Protein AF-A0A7J5KXQ5-F1 (afdb_monomer)

Organism: Bacteroides stercoris (NCBI:txid46506)

pLDDT: mean 71.4, std 14.13, range [46.97, 95.12]

Nearest PDB structures (foldseek):
  2dlo-assembly1_A  TM=5.334E-01  e=9.594E+00  Homo sapiens

Secondary structure (DSSP, 8-state):
-EEE-TTS-EEEGGGTTTT--HHHHHHHHHHHHHHHHHTTTT------S-PPP-

Mean predicted aligned error: 15.77 Å

Radius of gyration: 23.15 Å; Cα contacts (8 Å, |Δi|>4): 18; chains: 1; bounding box: 53×48×35 Å

Structure (mmCIF, N/CA/C/O backbone):
data_AF-A0A7J5KXQ5-F1
#
_entry.id   AF-A0A7J5KXQ5-F1
#
loop_
_atom_site.group_PDB
_atom_site.id
_atom_site.type_symbol
_atom_site.label_atom_id
_atom_site.label_alt_id
_atom_site.label_comp_id
_atom_site.label_asym_id
_atom_site.label_entity_id
_atom_site.label_seq_id
_atom_site.pdbx_PDB_ins_code
_atom_site.Cartn_x
_atom_site.Cartn_y
_atom_site.Cartn_z
_atom_site.occupancy
_atom_site.B_iso_or_equiv
_atom_site.auth_seq_id
_atom_site.auth_comp_id
_atom_site.auth_asym_id
_atom_site.auth_atom_id
_atom_site.pdbx_PDB_model_num
ATOM 1 N N . TYR A 1 1 ? -10.858 -6.428 -17.797 1.00 88.62 1 TYR A N 1
ATOM 2 C CA . TYR A 1 1 ? -9.694 -5.573 -18.099 1.00 88.62 1 TYR A CA 1
ATOM 3 C C . TYR A 1 1 ? -8.561 -5.956 -17.159 1.00 88.62 1 TYR A C 1
ATOM 5 O O . TYR A 1 1 ? -8.833 -6.182 -15.980 1.00 88.62 1 TYR A O 1
ATOM 13 N N . TYR A 1 2 ? -7.343 -6.094 -17.678 1.00 91.81 2 TYR A N 1
ATOM 14 C CA . TYR A 1 2 ? -6.164 -6.560 -16.942 1.00 91.81 2 TYR A CA 1
ATOM 15 C C . TYR A 1 2 ? -5.080 -5.481 -16.958 1.00 91.81 2 TYR A C 1
ATOM 17 O O . TYR A 1 2 ? -5.056 -4.643 -17.857 1.00 91.81 2 TYR A O 1
ATOM 25 N N . VAL A 1 3 ? -4.223 -5.485 -15.941 1.00 90.88 3 VAL A N 1
ATOM 26 C CA . VAL A 1 3 ? -3.078 -4.579 -15.814 1.00 90.88 3 VAL A CA 1
ATOM 27 C C . VAL A 1 3 ? -1.826 -5.422 -15.622 1.00 90.88 3 VAL A C 1
ATOM 29 O O . VAL A 1 3 ? -1.802 -6.313 -14.773 1.00 90.88 3 VAL A O 1
ATOM 32 N N . THR A 1 4 ? -0.785 -5.122 -16.390 1.00 94.00 4 THR A N 1
ATOM 33 C CA . THR A 1 4 ? 0.507 -5.808 -16.318 1.00 94.00 4 THR A CA 1
ATOM 34 C C . THR A 1 4 ? 1.453 -5.023 -15.413 1.00 94.00 4 THR A C 1
ATOM 36 O O . THR A 1 4 ? 1.648 -3.818 -15.590 1.00 94.00 4 THR A O 1
ATOM 39 N N . SER A 1 5 ? 2.038 -5.683 -14.415 1.00 88.38 5 SER A N 1
ATOM 40 C CA . SER A 1 5 ? 3.080 -5.083 -13.582 1.00 88.38 5 SER A CA 1
ATOM 41 C C . SER A 1 5 ? 4.395 -4.955 -14.353 1.00 88.38 5 SER A C 1
ATOM 43 O O . SER A 1 5 ? 4.624 -5.610 -15.368 1.00 88.38 5 SER A O 1
ATOM 45 N N . ARG A 1 6 ? 5.339 -4.183 -13.805 1.00 90.94 6 ARG A N 1
ATOM 46 C CA . ARG A 1 6 ? 6.707 -4.098 -14.341 1.00 90.94 6 ARG A CA 1
ATOM 47 C C . ARG A 1 6 ? 7.431 -5.456 -14.384 1.00 90.94 6 ARG A C 1
ATOM 49 O O . ARG A 1 6 ? 8.347 -5.614 -15.180 1.00 90.94 6 ARG A O 1
ATOM 56 N N . SER A 1 7 ? 7.033 -6.420 -13.547 1.00 92.06 7 SER A N 1
ATOM 57 C CA . SER A 1 7 ? 7.568 -7.791 -13.549 1.00 92.06 7 SER A CA 1
ATOM 58 C C . SER A 1 7 ? 6.923 -8.699 -14.603 1.00 92.06 7 SER A C 1
ATOM 60 O O . SER A 1 7 ? 7.270 -9.873 -14.668 1.00 92.06 7 SER A O 1
ATOM 62 N N . GLY A 1 8 ? 5.972 -8.188 -15.393 1.00 92.50 8 GLY A N 1
ATOM 63 C CA . GLY A 1 8 ? 5.225 -8.966 -16.384 1.00 92.50 8 GLY A CA 1
ATOM 64 C C . GLY A 1 8 ? 4.070 -9.780 -15.799 1.00 92.50 8 GLY A C 1
ATOM 65 O O . GLY A 1 8 ? 3.434 -10.540 -16.517 1.00 92.50 8 GLY A O 1
ATOM 66 N N . THR A 1 9 ? 3.776 -9.636 -14.505 1.00 93.19 9 THR A N 1
ATOM 67 C CA . THR A 1 9 ? 2.655 -10.331 -13.865 1.00 93.19 9 THR A CA 1
ATOM 68 C C . THR A 1 9 ? 1.357 -9.588 -14.155 1.00 93.19 9 THR A C 1
ATOM 70 O O . THR A 1 9 ? 1.275 -8.377 -13.947 1.00 93.19 9 THR A O 1
ATOM 73 N N . GLU A 1 10 ? 0.335 -10.304 -14.610 1.00 95.12 10 GLU A N 1
ATOM 74 C CA . GLU A 1 10 ? -0.970 -9.725 -14.921 1.00 95.12 10 GLU A CA 1
ATOM 75 C C . GLU A 1 10 ? -1.943 -9.864 -13.752 1.00 95.12 10 GLU A C 1
ATOM 77 O O . GLU A 1 10 ? -2.061 -10.919 -13.130 1.00 95.12 10 GLU A O 1
ATOM 82 N N . TYR A 1 11 ? -2.676 -8.788 -13.485 1.00 87.69 11 TYR A N 1
ATOM 83 C CA . TYR A 1 11 ? -3.688 -8.720 -12.437 1.00 87.69 11 TYR A CA 1
ATOM 84 C C . TYR A 1 11 ? -5.002 -8.246 -13.040 1.00 87.69 11 TYR A C 1
ATOM 86 O O . TYR A 1 11 ? -5.007 -7.396 -13.942 1.00 87.69 11 TYR A O 1
ATOM 94 N N . LYS A 1 12 ? -6.143 -8.734 -12.540 1.00 93.00 12 LYS A N 1
ATOM 95 C CA . LYS A 1 12 ? -7.417 -8.127 -12.938 1.00 93.00 12 LYS A CA 1
ATOM 96 C C . LYS A 1 12 ? -7.434 -6.695 -12.425 1.00 93.00 12 LYS A C 1
ATOM 98 O O . LYS A 1 12 ? -7.204 -6.446 -11.245 1.00 93.00 12 LYS A O 1
ATOM 103 N N . ALA A 1 13 ? -7.779 -5.744 -13.288 1.00 87.75 13 ALA A N 1
ATOM 104 C CA . ALA A 1 13 ? -7.835 -4.333 -12.906 1.00 87.75 13 ALA A CA 1
ATOM 105 C C . ALA A 1 13 ? -8.788 -4.096 -11.722 1.00 87.75 13 ALA A C 1
ATOM 107 O O . ALA A 1 13 ? -8.521 -3.271 -10.858 1.00 87.75 13 ALA A O 1
ATOM 108 N N . SER A 1 14 ? -9.860 -4.890 -11.640 1.00 85.81 14 SER A N 1
ATOM 109 C CA . SER A 1 14 ? -10.816 -4.886 -10.532 1.00 85.81 14 SER A CA 1
ATOM 110 C C . SER A 1 14 ? -10.225 -5.296 -9.182 1.00 85.81 14 SER A C 1
ATOM 112 O O . SER A 1 14 ? -10.921 -5.193 -8.181 1.00 85.81 14 SER A O 1
ATOM 114 N N . GLU A 1 15 ? -9.023 -5.864 -9.138 1.00 83.88 15 GLU A N 1
ATOM 115 C CA . GLU A 1 15 ? -8.351 -6.320 -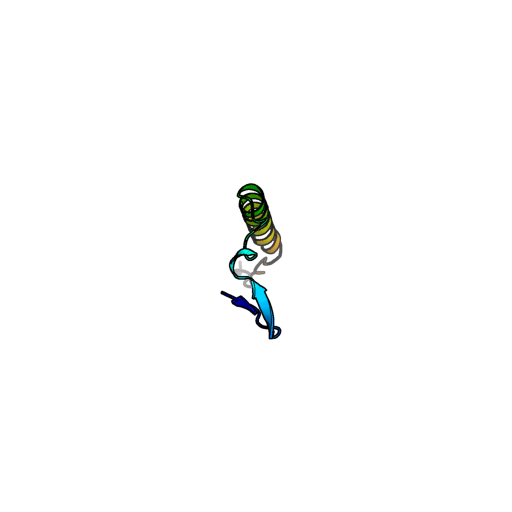7.914 1.00 83.88 15 GLU A CA 1
ATOM 116 C C . GLU A 1 15 ? -7.306 -5.313 -7.426 1.00 83.88 15 GLU A C 1
ATOM 118 O O . GLU A 1 15 ? -6.960 -5.302 -6.246 1.00 83.88 15 GLU A O 1
ATOM 123 N N . ILE A 1 16 ? -6.864 -4.407 -8.299 1.00 81.81 16 ILE A N 1
ATOM 124 C CA . ILE A 1 16 ? -5.927 -3.349 -7.938 1.00 81.81 16 ILE A CA 1
ATOM 125 C C . ILE A 1 16 ? -6.611 -2.371 -6.979 1.00 81.81 16 ILE A C 1
ATOM 127 O O . ILE A 1 16 ? -7.708 -1.881 -7.237 1.00 81.81 16 ILE A O 1
ATOM 131 N N . GLY A 1 17 ? -5.965 -2.090 -5.846 1.00 75.75 17 GLY A N 1
ATOM 132 C CA . GLY A 1 17 ? -6.489 -1.160 -4.843 1.00 75.75 17 GLY A CA 1
ATOM 133 C C . GLY A 1 17 ? -7.505 -1.766 -3.867 1.00 75.75 17 GLY A C 1
ATOM 134 O O . GLY A 1 17 ? -7.828 -1.121 -2.868 1.00 75.75 17 GLY A O 1
ATOM 135 N N . LYS A 1 18 ? -7.964 -3.012 -4.071 1.00 74.88 18 LYS A N 1
ATOM 136 C CA . LYS A 1 18 ? -8.801 -3.716 -3.085 1.00 74.88 18 LYS A CA 1
ATOM 137 C C . LYS A 1 18 ? -7.963 -4.038 -1.843 1.00 74.88 18 LYS A C 1
ATOM 139 O O . LYS A 1 18 ? -7.112 -4.916 -1.873 1.00 74.88 18 LYS A O 1
ATOM 144 N N . GLY A 1 19 ? -8.179 -3.290 -0.762 1.00 70.94 19 GLY A N 1
ATOM 145 C CA . GLY A 1 19 ? -7.428 -3.412 0.498 1.00 70.94 19 GLY A CA 1
ATOM 146 C C . GLY A 1 19 ? -6.625 -2.164 0.882 1.00 70.94 19 GLY A C 1
ATOM 147 O O . GLY A 1 19 ? -6.188 -2.051 2.027 1.00 70.94 19 GLY A O 1
ATOM 148 N N . TYR A 1 20 ? -6.497 -1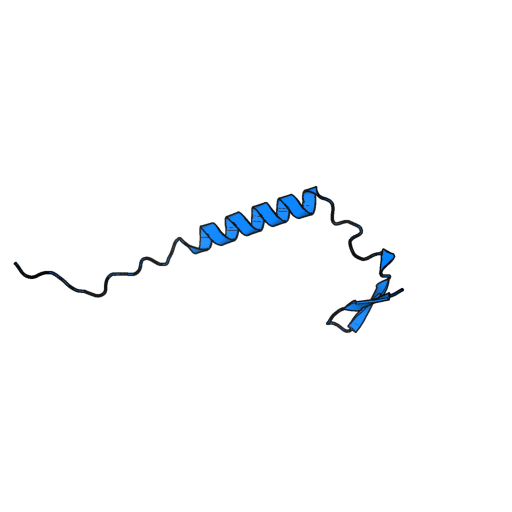.186 -0.021 1.00 68.38 20 TYR A N 1
ATOM 149 C CA . TYR A 1 20 ? -6.005 0.147 0.325 1.00 68.38 20 TYR A CA 1
ATOM 150 C C . TYR A 1 20 ? -7.143 0.961 0.936 1.00 68.38 20 TYR A C 1
ATOM 152 O O . TYR A 1 20 ? -7.871 1.679 0.257 1.00 68.38 20 TYR A O 1
ATOM 160 N N . THR A 1 21 ? -7.323 0.810 2.243 1.00 71.56 21 THR A N 1
ATOM 161 C CA . THR A 1 21 ? -8.264 1.631 3.004 1.00 71.56 21 THR A CA 1
ATOM 162 C C . THR A 1 21 ? -7.662 3.006 3.288 1.00 71.56 21 THR A C 1
ATOM 164 O O . THR A 1 21 ? -6.438 3.170 3.316 1.00 71.56 21 THR A O 1
ATOM 167 N N . LEU A 1 22 ? -8.514 3.999 3.556 1.00 70.06 22 LEU A N 1
ATOM 168 C CA . LEU A 1 22 ? -8.078 5.339 3.966 1.00 70.06 22 LEU A CA 1
ATOM 169 C C . LEU A 1 22 ? -7.105 5.279 5.161 1.00 70.06 22 LEU A C 1
ATOM 171 O O . LEU A 1 22 ? -6.073 5.944 5.161 1.00 70.06 22 LEU A O 1
ATOM 175 N N . ALA A 1 23 ? -7.346 4.358 6.099 1.00 69.00 23 ALA A N 1
ATOM 176 C CA . ALA A 1 23 ? -6.453 4.080 7.222 1.00 69.00 23 ALA A CA 1
ATOM 177 C C . ALA A 1 23 ? -5.037 3.631 6.791 1.00 69.00 23 ALA A C 1
ATOM 179 O O . ALA A 1 23 ? -4.045 3.976 7.438 1.00 69.00 23 ALA A O 1
ATOM 180 N N . HIS A 1 24 ? -4.908 2.883 5.690 1.00 74.00 24 HIS A N 1
ATOM 181 C CA . HIS A 1 24 ? -3.610 2.472 5.142 1.00 74.00 24 HIS A CA 1
ATOM 182 C C . HIS A 1 24 ? -2.858 3.648 4.502 1.00 74.00 24 HIS A C 1
ATOM 184 O O . HIS A 1 24 ? -1.634 3.754 4.644 1.00 74.00 24 HIS A O 1
ATOM 190 N N . ILE A 1 25 ? -3.586 4.554 3.842 1.00 75.50 25 ILE A N 1
ATOM 191 C CA . ILE A 1 25 ? -3.036 5.784 3.255 1.00 75.50 25 ILE A CA 1
ATOM 192 C C . ILE A 1 25 ? -2.524 6.708 4.367 1.00 75.50 25 ILE A C 1
ATOM 194 O O . ILE A 1 25 ? -1.369 7.136 4.321 1.00 75.50 25 ILE A O 1
ATOM 198 N N . GLU A 1 26 ? -3.317 6.943 5.413 1.00 74.44 26 GLU A N 1
ATOM 199 C CA . GLU A 1 26 ? -2.936 7.789 6.554 1.00 74.44 26 GLU A CA 1
ATOM 200 C C . GLU A 1 26 ? -1.725 7.240 7.318 1.00 74.44 26 GLU A C 1
ATOM 202 O O . GLU A 1 26 ? -0.773 7.975 7.605 1.00 74.44 26 GLU A O 1
ATOM 207 N N . LYS A 1 27 ? -1.701 5.927 7.589 1.00 76.12 27 LYS A N 1
ATOM 208 C CA . LYS A 1 27 ? -0.556 5.259 8.229 1.00 76.12 27 LYS A CA 1
ATOM 209 C C . LYS A 1 27 ? 0.721 5.392 7.393 1.00 76.12 27 LYS A C 1
ATOM 211 O O . LYS A 1 27 ? 1.800 5.603 7.951 1.00 76.12 27 LYS A O 1
ATOM 216 N N . THR A 1 28 ? 0.604 5.307 6.068 1.00 74.25 28 THR A N 1
ATOM 217 C CA . THR A 1 28 ? 1.733 5.457 5.138 1.00 74.25 28 THR A CA 1
ATOM 218 C C . THR A 1 28 ? 2.235 6.900 5.103 1.00 74.25 28 THR A C 1
ATOM 220 O O . THR A 1 28 ? 3.436 7.123 5.250 1.00 74.25 28 THR A O 1
ATOM 223 N N . GLN A 1 29 ? 1.336 7.886 5.014 1.00 73.62 29 GLN A N 1
ATOM 224 C CA . GLN A 1 29 ? 1.682 9.313 5.076 1.00 73.62 29 GLN A CA 1
ATOM 225 C C . GLN A 1 29 ? 2.382 9.671 6.391 1.00 73.62 29 GLN A C 1
ATOM 227 O O . GLN A 1 29 ? 3.412 10.348 6.388 1.00 73.62 29 GLN A O 1
ATOM 232 N N . LYS A 1 30 ? 1.883 9.155 7.521 1.00 73.81 30 LYS A N 1
ATOM 233 C CA . LYS A 1 30 ? 2.525 9.329 8.8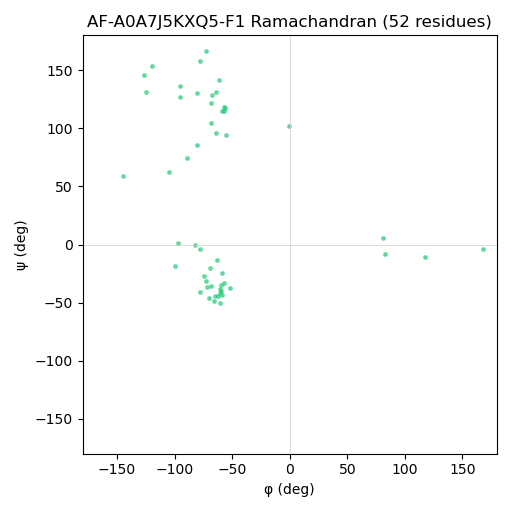27 1.00 73.81 30 LYS A CA 1
ATOM 234 C C . LYS A 1 30 ? 3.933 8.722 8.830 1.00 73.81 30 LYS A C 1
ATOM 236 O O . LYS A 1 30 ? 4.890 9.417 9.159 1.00 73.81 30 LYS A O 1
ATOM 241 N N . LYS A 1 31 ? 4.090 7.466 8.396 1.00 71.44 31 LYS A N 1
ATOM 242 C CA . LYS A 1 31 ? 5.393 6.772 8.346 1.00 71.44 31 L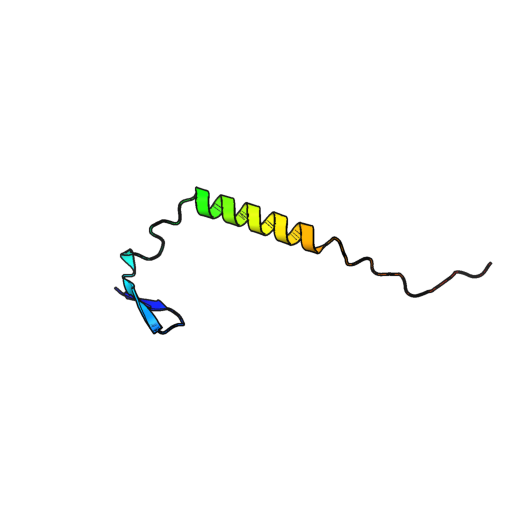YS A CA 1
ATOM 243 C C . LYS A 1 31 ? 6.417 7.485 7.452 1.00 71.44 31 LYS A C 1
ATOM 245 O O . LYS A 1 31 ? 7.584 7.570 7.829 1.00 71.44 31 LYS A O 1
ATOM 250 N N . LEU A 1 32 ? 5.994 8.017 6.304 1.00 74.00 32 LEU A N 1
ATOM 251 C CA . LEU A 1 32 ? 6.865 8.779 5.403 1.00 74.00 32 LEU A CA 1
ATOM 252 C C . LEU A 1 32 ? 7.354 10.085 6.047 1.00 74.00 32 LEU A C 1
ATOM 254 O O . LEU A 1 32 ? 8.553 10.356 6.003 1.00 74.00 32 LEU A O 1
ATOM 258 N N . LYS A 1 33 ? 6.467 10.833 6.720 1.00 67.69 33 LYS A N 1
ATOM 259 C CA . LYS A 1 33 ? 6.827 12.074 7.433 1.00 67.69 33 LYS A CA 1
ATOM 260 C C . LYS A 1 33 ? 7.86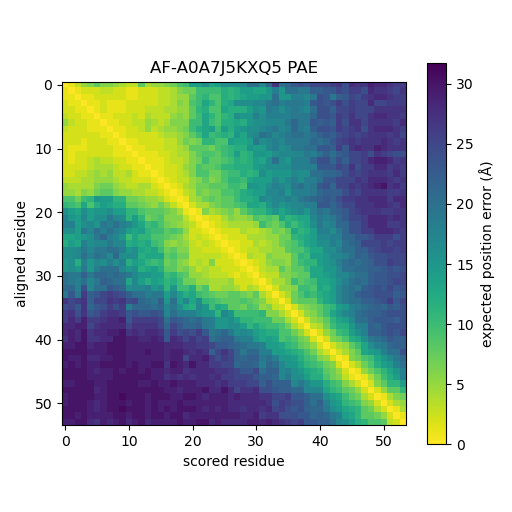4 11.845 8.540 1.00 67.69 33 LYS A C 1
ATOM 262 O O . LYS A 1 33 ? 8.807 12.623 8.663 1.00 67.69 33 LYS A O 1
ATOM 267 N N . TYR A 1 34 ? 7.745 10.765 9.316 1.00 59.09 34 TYR A N 1
ATOM 268 C CA . TYR A 1 34 ? 8.738 10.451 10.356 1.00 59.09 34 TYR A CA 1
ATOM 269 C C . TYR A 1 34 ? 10.106 10.055 9.774 1.00 59.09 34 TYR A C 1
ATOM 271 O O . TYR A 1 34 ? 11.135 10.445 10.320 1.00 59.09 34 TYR A O 1
ATOM 279 N N . ASN A 1 35 ? 10.135 9.350 8.639 1.00 59.03 35 ASN A N 1
ATOM 280 C CA . ASN A 1 35 ? 11.382 8.901 8.006 1.00 59.03 35 ASN A CA 1
ATOM 281 C C . ASN A 1 35 ? 12.146 10.048 7.304 1.00 59.03 35 ASN A C 1
ATOM 283 O O . ASN A 1 35 ? 13.372 10.024 7.206 1.00 59.03 35 ASN A O 1
ATOM 287 N N . SER A 1 36 ? 11.446 11.097 6.851 1.00 58.69 36 SER A N 1
ATOM 288 C CA . SER A 1 36 ? 12.087 12.329 6.364 1.00 58.69 36 SER A CA 1
ATOM 289 C C . SER A 1 36 ? 12.694 13.178 7.485 1.00 58.69 36 SER A C 1
ATOM 291 O O . SER A 1 36 ? 13.707 13.839 7.270 1.00 58.69 36 SER A O 1
ATOM 293 N N . ILE A 1 37 ? 12.111 13.151 8.688 1.00 58.22 37 ILE A N 1
ATOM 294 C CA . ILE A 1 37 ? 12.607 13.929 9.834 1.00 58.22 37 ILE A CA 1
ATOM 295 C C . ILE A 1 37 ? 13.841 13.252 10.453 1.00 58.22 37 ILE A C 1
ATOM 297 O O . ILE A 1 37 ? 14.824 13.933 10.736 1.00 58.22 37 ILE A O 1
ATOM 301 N N . SER A 1 38 ? 13.864 11.916 10.580 1.00 56.50 38 SER A N 1
ATOM 302 C CA . SER A 1 38 ? 15.013 11.209 11.176 1.00 56.50 38 SER A CA 1
ATOM 303 C C . SER A 1 38 ? 16.287 11.243 10.318 1.00 56.50 38 SER A C 1
ATOM 305 O O . SER A 1 38 ? 17.380 11.064 10.846 1.00 56.50 38 SER A O 1
ATOM 307 N N . ARG A 1 39 ? 16.177 11.509 9.008 1.00 55.72 39 ARG A N 1
ATOM 308 C CA . ARG A 1 39 ? 17.328 11.665 8.094 1.00 55.72 39 ARG A CA 1
AT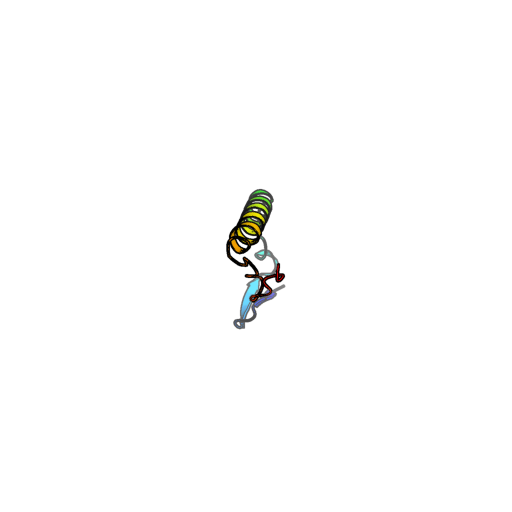OM 309 C C . ARG A 1 39 ? 18.041 13.018 8.200 1.00 55.72 39 ARG A C 1
ATOM 311 O O . ARG A 1 39 ? 19.055 13.197 7.534 1.00 55.72 39 ARG A O 1
ATOM 318 N N . ASN A 1 40 ? 17.545 13.947 9.021 1.00 56.44 40 ASN A N 1
ATOM 319 C CA . ASN A 1 40 ? 18.200 15.235 9.271 1.00 56.44 40 ASN A CA 1
ATOM 320 C C . ASN A 1 40 ? 19.056 15.260 10.554 1.00 56.44 40 ASN A C 1
ATOM 322 O O . ASN A 1 40 ? 19.681 16.276 10.842 1.00 56.44 40 ASN A O 1
ATOM 326 N N . TYR A 1 41 ? 19.163 14.154 11.298 1.00 55.75 41 TYR A N 1
ATOM 327 C CA . TYR A 1 41 ? 20.131 14.032 12.396 1.00 55.75 41 TYR A CA 1
ATOM 328 C C . TYR A 1 41 ? 21.455 13.490 11.856 1.00 55.75 41 TYR A C 1
ATOM 330 O O . TYR A 1 41 ? 21.767 12.312 12.008 1.00 55.75 41 TYR A O 1
ATOM 338 N N . GLY A 1 42 ? 22.216 14.332 11.157 1.00 56.28 42 GLY A N 1
ATOM 339 C CA . GLY A 1 42 ? 23.534 13.909 10.677 1.00 56.28 42 GLY A CA 1
ATOM 340 C C . GLY A 1 42 ? 24.231 14.797 9.660 1.00 56.28 42 GLY A C 1
ATOM 341 O O . GLY A 1 42 ? 25.377 14.510 9.338 1.00 56.28 42 GLY A O 1
ATOM 342 N N . ASN A 1 43 ? 23.610 15.877 9.178 1.00 55.72 43 ASN A N 1
ATOM 343 C CA . ASN A 1 43 ? 24.321 16.869 8.371 1.00 55.72 43 ASN A CA 1
ATOM 344 C C . ASN A 1 43 ? 24.600 18.124 9.201 1.00 55.72 43 ASN A C 1
ATOM 346 O O . ASN A 1 43 ? 24.152 19.225 8.892 1.00 55.72 43 ASN A O 1
ATOM 350 N N . THR A 1 44 ? 25.383 17.949 10.271 1.00 53.66 44 THR A N 1
ATOM 351 C CA . THR A 1 44 ? 26.214 19.047 10.761 1.00 53.66 44 THR A CA 1
ATOM 352 C C . THR A 1 44 ? 27.200 19.337 9.641 1.00 53.66 44 THR A C 1
ATOM 354 O O . THR A 1 44 ? 28.213 18.651 9.498 1.00 53.66 44 THR A O 1
ATOM 357 N N . LEU A 1 45 ? 26.875 20.325 8.807 1.00 63.22 45 LEU A N 1
ATOM 358 C CA . LEU A 1 45 ? 27.868 21.030 8.014 1.00 63.22 45 LEU A CA 1
ATOM 359 C C . LEU A 1 45 ? 28.887 21.553 9.023 1.00 63.22 45 LEU A C 1
ATOM 361 O O . LEU A 1 45 ? 28.666 22.583 9.654 1.00 63.22 45 LEU A O 1
ATOM 365 N N . LYS A 1 46 ? 29.961 20.796 9.257 1.00 56.72 46 LYS A N 1
ATOM 366 C CA . LYS A 1 46 ? 31.120 21.321 9.964 1.00 56.72 46 LYS A CA 1
ATOM 367 C C . LYS A 1 46 ? 31.537 22.553 9.157 1.00 56.72 46 LYS A C 1
ATOM 369 O O . LYS A 1 46 ? 31.836 22.373 7.971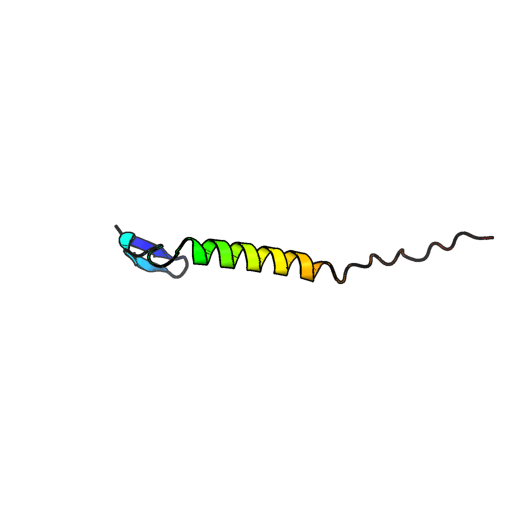 1.00 56.72 46 LYS A O 1
ATOM 374 N N . PRO A 1 47 ? 31.513 23.779 9.710 1.00 57.22 47 PRO A N 1
ATOM 375 C CA . PRO A 1 47 ? 32.213 24.866 9.056 1.00 57.22 47 PRO A CA 1
ATOM 376 C C . PRO A 1 47 ? 33.660 24.391 8.931 1.00 57.22 47 PRO A C 1
ATOM 378 O O . PRO A 1 47 ? 34.297 24.067 9.930 1.00 57.22 47 PRO A O 1
ATOM 381 N N . LYS A 1 48 ? 34.127 24.210 7.692 1.00 54.69 48 LYS A N 1
ATOM 382 C CA . LYS A 1 48 ? 35.546 23.986 7.434 1.00 54.69 48 LYS A CA 1
ATOM 383 C C . LYS A 1 48 ? 36.265 25.204 7.999 1.00 54.69 48 LYS A C 1
ATOM 385 O O . LYS A 1 48 ? 35.993 26.317 7.563 1.00 54.69 48 LYS A O 1
ATOM 390 N N . ASP A 1 49 ? 37.068 24.940 9.018 1.00 58.81 49 ASP A N 1
ATOM 391 C CA . ASP A 1 49 ? 38.087 25.773 9.643 1.00 58.81 49 ASP A CA 1
ATOM 392 C C . ASP A 1 49 ? 38.266 27.160 9.006 1.00 58.81 49 ASP A C 1
ATOM 394 O O . ASP A 1 49 ? 38.902 27.326 7.968 1.00 58.81 49 ASP A O 1
ATOM 398 N N . GLY A 1 50 ? 37.697 28.163 9.668 1.00 56.69 50 GLY A N 1
ATOM 399 C CA . GLY A 1 50 ? 37.864 29.577 9.356 1.00 56.69 50 GLY A CA 1
ATOM 400 C C . GLY A 1 50 ? 37.866 30.371 10.652 1.00 56.69 50 GLY A C 1
ATOM 401 O O . GLY A 1 50 ? 36.973 31.180 10.886 1.00 56.69 50 GLY A O 1
ATOM 402 N N . GLY A 1 51 ? 38.815 30.053 11.538 1.00 46.97 51 GLY A N 1
ATOM 403 C CA . GLY A 1 51 ? 39.053 30.814 12.759 1.00 46.97 51 GLY A CA 1
ATOM 404 C C . GLY A 1 51 ? 39.351 32.267 12.405 1.00 46.97 51 GLY A C 1
ATOM 405 O O . GLY A 1 51 ? 40.315 32.552 11.698 1.00 46.97 51 GLY A O 1
ATOM 406 N N . LEU A 1 52 ? 38.496 33.175 12.871 1.00 56.94 52 LEU A N 1
ATOM 407 C CA . LEU A 1 52 ? 38.760 34.603 12.832 1.00 56.94 52 LEU A CA 1
ATOM 408 C C . LEU A 1 52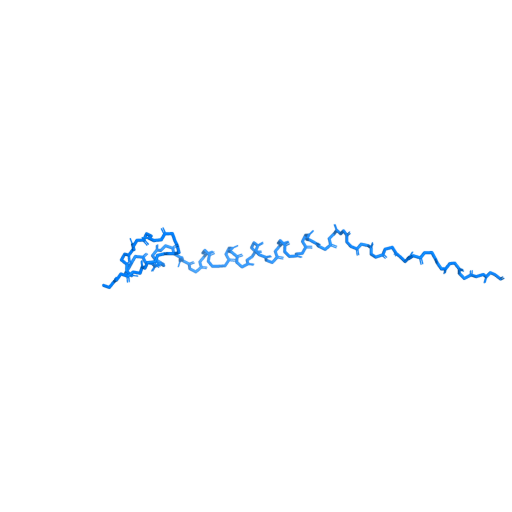 ? 39.916 34.885 13.806 1.00 56.94 52 LEU A C 1
ATOM 410 O O . LEU A 1 52 ? 39.844 34.529 14.982 1.00 56.94 52 LEU A O 1
ATOM 414 N N . HIS A 1 53 ? 40.988 35.458 13.272 1.00 50.25 53 HIS A N 1
ATOM 415 C CA . HIS A 1 53 ? 42.179 35.916 13.984 1.00 50.25 53 HIS A CA 1
ATOM 416 C C . HIS A 1 53 ? 41.803 37.012 15.006 1.00 50.25 53 HIS A C 1
ATOM 418 O O . HIS A 1 53 ? 40.943 37.842 14.703 1.00 50.25 53 HIS A O 1
ATOM 424 N N . LEU A 1 54 ?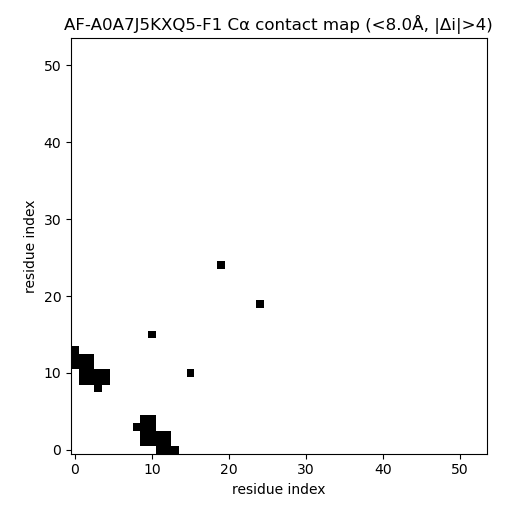 42.436 36.991 16.188 1.00 56.03 54 LEU A N 1
ATOM 425 C CA . LEU A 1 54 ? 42.453 38.102 17.156 1.00 56.03 54 LEU A CA 1
ATOM 426 C C . LEU A 1 54 ? 43.277 39.273 16.608 1.00 56.03 54 LEU A C 1
ATOM 428 O O . LEU A 1 54 ? 44.319 38.994 15.971 1.00 56.03 54 LEU A O 1
#

Sequence (54 aa):
YYVTSRSGTEYKASEIGKGYTLAHIEKTQKKLKYNSISRNYGNTLKPKDGGLHL

Foldseek 3Di:
DWDADPVRDIDRPVCPCVPVDPVVVVVVVVVVVVVVVVVPVPPPVPPPDDDDDD

Solvent-accessible surface area (backbone atoms only — not comparable to full-atom values): 3636 Å² total; per-residue (Å²): 112,73,43,70,45,98,87,70,50,75,40,54,49,88,54,64,69,73,83,69,42,71,70,54,53,52,53,47,55,52,54,52,55,53,57,63,55,63,69,63,76,76,74,76,75,69,78,76,87,75,82,80,79,131